Protein AF-A0A379WJI8-F1 (afdb_monomer_lite)

Secondary structure (DSSP, 8-state):
--------------STT-PPP--TTTS-TTSPPPSPPPPPPPPSS-SSPPSS-----TTS-S---GGGHHHHHHSTT-EEEETTEEEEPPP--EEEEES--HHHHSS-HHHHHHHHTT-SEEEEEESS--HHHHT-SEEEE---GGGS-EEEEE-TTT--EEEEE---S----

Organism: Salmonella enterica I (NCBI:txid59201)

Foldseek 3Di:
DDDDPDDDDDFDCPDPDDGDDPPCPPQPNPPAADPADDDDDDDPDDPDDDPDDDPDPVQADPDDDPLCLLVLLVPAQDWDQDPNDTDGRHHAAEDEAEPDDCCVVHPDNVSVVVSLVSHNAYEYEECDCGPSVVSGPHYHHDFDLLQAWDKDQDGPGRSPYIDTSHRNDHGPD

Radius of gyration: 20.03 Å; chains: 1; bounding box: 46×46×44 Å

Sequence (173 aa):
MDGRRAGGNAGTDWFTGGGFGFGWHYNGAGTPGRKGIILSGFSGSTTVPPVHDSTDYKGYSSTIPIARFMDAILEPGKIINWNGKSVKLPPLKMCVFAGTNPFHRHQQINRIIEGWRKLETVIAIDNQWTSTCRFADIVLPATTQFERNDLDQFGNHSNRGIIAMKQVVSPQF

pLDDT: mean 79.86, std 19.85, range [24.47, 97.56]

Structure (mmCIF, N/CA/C/O backbone):
data_AF-A0A379WJI8-F1
#
_entry.id   AF-A0A379WJI8-F1
#
loop_
_atom_site.group_PDB
_atom_site.id
_atom_site.type_symbol
_atom_site.label_atom_id
_atom_site.label_alt_id
_atom_site.label_comp_id
_atom_site.label_asym_id
_atom_site.label_entity_id
_atom_site.label_seq_id
_atom_site.pdbx_PDB_ins_code
_atom_site.Cartn_x
_atom_site.Cartn_y
_atom_site.Cartn_z
_atom_site.occupancy
_atom_site.B_iso_or_equiv
_atom_site.auth_seq_id
_atom_site.auth_comp_id
_atom_site.auth_asym_id
_atom_site.auth_atom_id
_atom_site.pdbx_PDB_model_num
ATOM 1 N N . MET A 1 1 ? 13.366 31.998 1.608 1.00 33.81 1 MET A N 1
ATOM 2 C CA . MET A 1 1 ? 12.406 31.717 0.519 1.00 33.81 1 MET A CA 1
ATOM 3 C C . MET A 1 1 ? 13.238 31.112 -0.603 1.00 33.81 1 MET A C 1
ATOM 5 O O . MET A 1 1 ? 14.041 31.828 -1.166 1.00 33.81 1 MET A O 1
ATOM 9 N N . ASP A 1 2 ? 13.398 29.798 -0.691 1.00 24.47 2 ASP A N 1
ATOM 10 C CA . ASP A 1 2 ? 12.475 28.833 -1.307 1.00 24.47 2 ASP A CA 1
ATOM 11 C C . ASP A 1 2 ? 12.647 27.476 -0.593 1.00 24.47 2 ASP A C 1
ATOM 13 O O . ASP A 1 2 ? 13.763 26.982 -0.431 1.00 24.47 2 ASP A O 1
ATOM 17 N N . GLY A 1 3 ? 11.547 26.935 -0.069 1.00 32.19 3 GLY A N 1
ATOM 18 C CA . GLY A 1 3 ? 11.515 25.721 0.735 1.00 32.19 3 GLY A CA 1
ATOM 19 C C . GLY A 1 3 ? 10.941 24.558 -0.059 1.00 32.19 3 GLY A C 1
ATOM 20 O O . GLY A 1 3 ? 9.727 24.436 -0.181 1.00 32.19 3 GLY A O 1
ATOM 21 N N . ARG A 1 4 ? 11.803 23.641 -0.502 1.00 24.91 4 ARG A N 1
ATOM 22 C CA . ARG A 1 4 ? 11.391 22.304 -0.946 1.00 24.91 4 ARG A CA 1
ATOM 23 C C . ARG A 1 4 ? 11.793 21.288 0.114 1.00 24.91 4 ARG A C 1
ATOM 25 O O . ARG A 1 4 ? 12.931 20.832 0.161 1.00 24.91 4 ARG A O 1
ATOM 32 N N . ARG A 1 5 ? 10.849 20.956 0.998 1.00 27.73 5 ARG A N 1
ATOM 33 C CA . ARG A 1 5 ? 10.957 19.800 1.899 1.00 27.73 5 ARG A CA 1
ATOM 34 C C . ARG A 1 5 ? 10.762 18.534 1.064 1.00 27.73 5 ARG A C 1
ATOM 36 O O . ARG A 1 5 ? 9.632 18.178 0.744 1.00 27.73 5 ARG A O 1
ATOM 43 N N . ALA A 1 6 ? 11.865 17.888 0.692 1.00 29.94 6 ALA A N 1
ATOM 44 C CA . ALA A 1 6 ? 11.847 16.510 0.212 1.00 29.94 6 ALA A CA 1
ATOM 45 C C . ALA A 1 6 ? 11.417 15.572 1.357 1.00 29.94 6 ALA A C 1
ATOM 47 O O . ALA A 1 6 ? 11.705 15.836 2.525 1.00 29.94 6 ALA A O 1
ATOM 48 N N . GLY A 1 7 ? 10.662 14.532 1.000 1.00 29.98 7 GLY A N 1
ATOM 49 C CA . GLY A 1 7 ? 9.868 13.691 1.894 1.00 29.98 7 GLY A CA 1
ATOM 50 C C . GLY A 1 7 ? 10.616 13.070 3.076 1.00 29.98 7 GLY A C 1
ATOM 51 O O . GLY A 1 7 ? 11.803 12.758 3.016 1.00 29.98 7 GLY A O 1
ATOM 52 N N . GLY A 1 8 ? 9.871 12.901 4.169 1.00 28.23 8 GLY A N 1
ATOM 53 C CA . GLY A 1 8 ? 10.360 12.346 5.423 1.00 28.23 8 GLY A CA 1
ATOM 54 C C . GLY A 1 8 ? 10.758 10.880 5.287 1.00 28.23 8 GLY A C 1
ATOM 55 O O . GLY A 1 8 ? 9.901 10.007 5.169 1.00 28.23 8 GLY A O 1
ATOM 56 N N . ASN A 1 9 ? 12.058 10.617 5.387 1.00 32.06 9 ASN A N 1
ATOM 57 C CA . ASN A 1 9 ? 12.549 9.333 5.864 1.00 32.06 9 ASN A CA 1
ATOM 58 C C . ASN A 1 9 ? 12.217 9.231 7.357 1.00 32.06 9 ASN A C 1
ATOM 60 O O . ASN A 1 9 ? 12.484 10.162 8.116 1.00 32.06 9 ASN A O 1
ATOM 64 N N . ALA A 1 10 ? 11.616 8.115 7.769 1.00 35.78 10 ALA A N 1
ATOM 65 C CA . ALA A 1 10 ? 11.329 7.823 9.167 1.00 35.78 10 ALA A CA 1
ATOM 66 C C . ALA A 1 10 ? 12.648 7.630 9.937 1.00 35.78 10 ALA A C 1
ATOM 68 O O . ALA A 1 10 ? 13.185 6.528 10.006 1.00 35.78 10 ALA A O 1
ATOM 69 N N . GLY A 1 11 ? 13.182 8.726 10.471 1.00 32.91 11 GLY A N 1
ATOM 70 C CA . GLY A 1 11 ? 14.221 8.720 11.488 1.00 32.91 11 GLY A CA 1
ATOM 71 C C . GLY A 1 11 ? 13.587 8.504 12.856 1.00 32.91 11 GLY A C 1
ATOM 72 O O . GLY A 1 11 ? 12.593 9.133 13.209 1.00 32.91 11 GLY A O 1
ATOM 73 N N . THR A 1 12 ? 14.131 7.566 13.613 1.00 36.19 12 THR A N 1
ATOM 74 C CA . THR A 1 12 ? 13.858 7.413 15.037 1.00 36.19 12 THR A CA 1
ATOM 75 C C . THR A 1 12 ? 14.618 8.502 15.798 1.00 36.19 12 THR A C 1
ATOM 77 O O . THR A 1 12 ? 15.838 8.424 15.937 1.00 36.19 12 THR A O 1
ATOM 80 N N . ASP A 1 13 ? 13.895 9.520 16.270 1.00 37.94 13 ASP A N 1
ATOM 81 C CA . ASP A 1 13 ? 14.420 10.674 17.013 1.00 37.94 13 ASP A CA 1
ATOM 82 C C . ASP A 1 13 ? 14.762 10.290 18.465 1.00 37.94 13 ASP A C 1
ATOM 84 O O . ASP A 1 13 ? 13.887 10.288 19.328 1.00 37.94 13 ASP A O 1
ATOM 88 N N . TRP A 1 14 ? 16.019 9.928 18.750 1.00 31.84 14 TRP A N 1
ATOM 89 C CA . TRP A 1 14 ? 16.454 9.610 20.125 1.00 31.84 14 TRP A CA 1
ATOM 90 C C . TRP A 1 14 ? 17.182 10.756 20.848 1.00 31.84 14 TRP A C 1
ATOM 92 O O . TRP A 1 14 ? 17.354 10.653 22.055 1.00 31.84 14 TRP A O 1
ATOM 102 N N . PHE A 1 15 ? 17.527 11.868 20.180 1.00 32.12 15 PHE A N 1
ATOM 103 C CA . PHE A 1 15 ? 17.984 13.121 20.814 1.00 32.12 15 PHE A CA 1
ATOM 104 C C . PHE A 1 15 ? 17.684 14.346 19.932 1.00 32.12 15 PHE A C 1
ATOM 106 O O . PHE A 1 15 ? 17.591 14.241 18.708 1.00 32.12 15 PHE A O 1
ATOM 113 N N . THR A 1 16 ? 17.547 15.524 20.554 1.00 37.06 16 THR A N 1
ATOM 114 C CA . THR A 1 16 ? 17.347 16.814 19.876 1.00 37.06 16 THR A CA 1
ATOM 115 C C . THR A 1 16 ? 18.517 17.131 18.940 1.00 37.06 16 THR A C 1
ATOM 117 O O . THR A 1 16 ? 19.568 17.573 19.396 1.00 37.06 16 THR A O 1
ATOM 120 N N . GLY A 1 17 ? 18.318 16.955 17.629 1.00 44.28 17 GLY A N 1
ATOM 121 C CA . GLY A 1 17 ? 19.104 17.663 16.611 1.00 44.28 17 GLY A CA 1
ATOM 122 C C . GLY A 1 17 ? 20.054 16.859 15.720 1.00 44.28 17 GLY A C 1
ATOM 123 O O . GLY A 1 17 ? 20.904 17.477 15.087 1.00 44.28 17 GLY A O 1
ATOM 124 N N . GLY A 1 18 ? 19.930 15.534 15.591 1.00 36.56 18 GLY A N 1
ATOM 125 C CA . GLY A 1 18 ? 20.759 14.810 14.617 1.00 36.56 18 GLY A CA 1
ATOM 126 C C . GLY A 1 18 ? 20.369 13.353 14.407 1.00 36.56 18 GLY A C 1
ATOM 127 O O . GLY A 1 18 ? 20.849 12.474 15.112 1.00 36.56 18 GLY A O 1
ATOM 128 N N . GLY A 1 19 ? 19.519 13.087 13.414 1.00 45.38 19 GLY A N 1
ATOM 129 C CA . GLY A 1 19 ? 19.328 11.734 12.891 1.00 45.38 19 GLY A CA 1
ATOM 130 C C . GLY A 1 19 ? 20.442 11.388 11.900 1.00 45.38 19 GLY A C 1
ATOM 131 O O . GLY A 1 19 ? 20.720 12.167 10.989 1.00 45.38 19 GLY A O 1
ATOM 132 N N . PHE A 1 20 ? 21.071 10.222 12.046 1.00 49.78 20 PHE A N 1
ATOM 133 C CA . PHE A 1 20 ? 22.009 9.698 11.050 1.00 49.78 20 PHE A CA 1
ATOM 134 C C . PHE A 1 20 ? 21.241 8.873 10.013 1.00 49.78 20 PHE A C 1
ATOM 136 O O . PHE A 1 20 ? 20.494 7.959 10.357 1.00 49.78 20 PHE A O 1
ATOM 143 N N . GLY A 1 21 ? 21.397 9.212 8.732 1.00 51.66 21 GLY A N 1
ATOM 144 C CA . GLY A 1 21 ? 20.738 8.515 7.630 1.00 51.66 21 GLY A CA 1
ATOM 145 C C . GLY A 1 21 ? 21.608 7.403 7.049 1.00 51.66 21 GLY A C 1
ATOM 146 O O . GLY A 1 21 ? 22.668 7.675 6.486 1.00 51.66 21 GLY A O 1
ATOM 147 N N . PHE A 1 22 ? 21.127 6.162 7.096 1.00 47.06 22 PHE A N 1
ATOM 148 C CA . PHE A 1 22 ? 21.681 5.047 6.324 1.00 47.06 22 PHE A CA 1
ATOM 149 C C . PHE A 1 22 ? 20.940 4.938 4.986 1.00 47.06 22 PHE A C 1
ATOM 151 O O . PHE A 1 22 ? 20.037 4.127 4.818 1.00 47.06 22 PHE A O 1
ATOM 158 N N . GLY A 1 23 ? 21.287 5.813 4.038 1.00 49.34 23 GLY A N 1
ATOM 159 C CA . GLY A 1 23 ? 20.723 5.820 2.679 1.00 49.34 23 GLY A CA 1
ATOM 160 C C . GLY A 1 23 ? 21.759 5.633 1.572 1.00 49.34 23 GLY A C 1
ATOM 161 O O . GLY A 1 23 ? 21.408 5.675 0.398 1.00 49.34 23 GLY A O 1
ATOM 162 N N . TRP A 1 24 ? 23.032 5.442 1.927 1.00 51.34 24 TRP A N 1
ATOM 163 C CA . TRP A 1 24 ? 24.138 5.704 1.007 1.00 51.34 24 TRP A CA 1
ATOM 164 C C . TRP A 1 24 ? 24.309 4.664 -0.112 1.00 51.34 24 TRP A C 1
ATOM 166 O O . TRP A 1 24 ? 24.861 4.992 -1.150 1.00 51.34 24 TRP A O 1
ATOM 176 N N . HIS A 1 25 ? 23.771 3.445 0.018 1.00 52.38 25 HIS A N 1
ATOM 177 C CA . HIS A 1 25 ? 23.987 2.391 -0.991 1.00 52.38 25 HIS A CA 1
ATOM 178 C C . HIS A 1 25 ? 22.723 1.815 -1.637 1.00 52.38 25 HIS A C 1
ATOM 180 O O . HIS A 1 25 ? 22.841 1.156 -2.665 1.00 52.38 25 HIS A O 1
ATOM 186 N N . TYR A 1 26 ? 21.518 2.071 -1.113 1.00 57.62 26 TYR A N 1
ATOM 187 C CA . TYR A 1 26 ? 20.314 1.414 -1.651 1.00 57.62 26 TYR A CA 1
ATOM 188 C C . TYR A 1 26 ? 19.934 1.920 -3.055 1.00 57.62 26 TYR A C 1
ATOM 190 O O . TYR A 1 26 ? 19.389 1.172 -3.859 1.00 57.62 26 TYR A O 1
ATOM 198 N N . ASN A 1 27 ? 20.239 3.183 -3.359 1.00 64.56 27 ASN A N 1
ATOM 199 C CA . ASN A 1 27 ? 19.916 3.829 -4.633 1.00 64.56 27 ASN A CA 1
ATOM 200 C C . ASN A 1 27 ? 21.153 4.373 -5.371 1.00 64.56 27 ASN A C 1
ATOM 202 O O . ASN A 1 27 ? 21.016 5.062 -6.383 1.00 64.56 27 ASN A O 1
ATOM 206 N N . GLY A 1 28 ? 22.359 4.061 -4.881 1.00 65.12 28 GLY A N 1
ATOM 207 C CA . GLY A 1 28 ? 23.624 4.496 -5.478 1.00 65.12 28 GLY A CA 1
ATOM 208 C C . GLY A 1 28 ? 24.057 5.917 -5.106 1.00 65.12 28 GLY A C 1
ATOM 209 O O . GLY A 1 28 ? 24.697 6.580 -5.926 1.00 65.12 28 GLY A O 1
ATOM 210 N N . ALA A 1 29 ? 23.717 6.410 -3.912 1.00 66.69 29 ALA A N 1
ATOM 211 C CA . ALA A 1 29 ? 24.198 7.710 -3.445 1.00 66.69 29 ALA A CA 1
ATOM 212 C C . ALA A 1 29 ? 25.738 7.706 -3.330 1.00 66.69 29 ALA A C 1
ATOM 214 O O . ALA A 1 29 ? 26.340 6.768 -2.824 1.00 66.69 29 ALA A O 1
ATOM 215 N N . GLY A 1 30 ? 26.393 8.740 -3.862 1.00 70.44 30 GLY A N 1
ATOM 216 C CA . GLY A 1 30 ? 27.859 8.791 -3.975 1.00 70.44 30 GLY A CA 1
ATOM 217 C C . GLY A 1 30 ? 28.430 8.195 -5.270 1.00 70.44 30 GLY A C 1
ATOM 218 O O . GLY A 1 30 ? 29.625 8.332 -5.523 1.00 70.44 30 GLY A O 1
ATOM 219 N N . THR A 1 31 ? 27.602 7.602 -6.138 1.00 75.75 31 THR A N 1
ATOM 220 C CA . THR A 1 31 ? 28.036 7.227 -7.496 1.00 75.75 31 THR A CA 1
ATOM 221 C C . THR A 1 31 ? 28.270 8.492 -8.335 1.00 75.75 31 THR A C 1
ATOM 223 O O . THR A 1 31 ? 27.421 9.385 -8.291 1.00 75.75 31 THR A O 1
ATOM 226 N N . PRO A 1 32 ? 29.353 8.587 -9.137 1.00 75.94 32 PRO A N 1
ATOM 227 C CA . PRO A 1 32 ? 29.565 9.718 -10.034 1.00 75.94 32 PRO A CA 1
ATOM 228 C C . PRO A 1 32 ? 28.353 9.965 -10.938 1.00 75.94 32 PRO A C 1
ATOM 230 O O . PRO A 1 32 ? 27.916 9.083 -11.683 1.00 75.94 32 PRO A O 1
ATOM 233 N N . GLY A 1 33 ? 27.802 11.173 -10.839 1.00 75.12 33 GLY A N 1
ATOM 234 C CA . GLY A 1 33 ? 26.648 11.602 -11.616 1.00 75.12 33 GLY A CA 1
ATOM 235 C C . GLY A 1 33 ? 27.026 12.035 -13.027 1.00 75.12 33 GLY A C 1
ATOM 236 O O . GLY A 1 33 ? 28.057 12.669 -13.253 1.00 75.12 33 GLY A O 1
ATOM 237 N N . ARG A 1 34 ? 26.151 11.740 -13.987 1.00 75.56 34 ARG A N 1
ATOM 238 C CA . ARG A 1 34 ? 26.164 12.326 -15.328 1.00 75.56 34 ARG A CA 1
ATOM 239 C C . ARG A 1 34 ? 25.158 13.478 -15.398 1.00 75.56 34 ARG A C 1
ATOM 241 O O . ARG A 1 34 ? 24.100 13.420 -14.776 1.00 75.56 34 ARG A O 1
ATOM 248 N N . LYS A 1 35 ? 25.423 14.489 -16.235 1.00 75.44 35 LYS A N 1
ATOM 249 C CA . LYS A 1 35 ? 24.386 15.428 -16.713 1.00 75.44 35 LYS A CA 1
ATOM 250 C C . LYS A 1 35 ? 23.463 14.714 -17.715 1.00 75.44 35 LYS A C 1
ATOM 252 O O . LYS A 1 35 ? 23.589 14.906 -18.920 1.00 75.44 35 LYS A O 1
ATOM 257 N N . GLY A 1 36 ? 22.645 13.790 -17.218 1.00 72.44 36 GLY A N 1
ATOM 258 C CA . GLY A 1 36 ? 21.697 12.994 -18.000 1.00 72.44 36 GLY A CA 1
ATOM 259 C C . GLY A 1 36 ? 20.263 13.506 -17.885 1.00 72.44 36 GLY A C 1
ATOM 260 O O . GLY A 1 36 ? 19.962 14.363 -17.055 1.00 72.44 36 GLY A O 1
ATOM 261 N N . ILE A 1 37 ? 19.380 12.962 -18.723 1.00 75.50 37 ILE A N 1
ATOM 262 C CA . ILE A 1 37 ? 17.938 13.213 -18.640 1.00 75.50 37 ILE A CA 1
ATOM 263 C C . ILE A 1 37 ? 17.406 12.531 -17.375 1.00 75.50 37 ILE A C 1
ATOM 265 O O . ILE A 1 37 ? 17.691 11.357 -17.138 1.00 75.50 37 ILE A O 1
ATOM 269 N N . ILE A 1 38 ? 16.640 13.274 -16.579 1.00 77.50 38 ILE A N 1
ATOM 270 C CA . ILE A 1 38 ? 15.918 12.755 -15.417 1.00 77.50 38 ILE A CA 1
ATOM 271 C C . ILE A 1 38 ? 14.468 12.575 -15.840 1.00 77.50 38 ILE A C 1
ATOM 273 O O . ILE A 1 38 ? 13.840 13.523 -16.317 1.00 77.50 38 ILE A O 1
ATOM 277 N N . LEU A 1 39 ? 13.947 11.360 -15.686 1.00 74.56 39 LEU A N 1
ATOM 278 C CA . LEU A 1 39 ? 12.532 11.110 -15.905 1.00 74.56 39 LEU A CA 1
ATOM 279 C C . LEU A 1 39 ? 11.765 11.782 -14.761 1.00 74.56 39 LEU A C 1
ATOM 281 O O . LEU A 1 39 ? 11.965 11.451 -13.594 1.00 74.56 39 LEU A O 1
ATOM 285 N N . SER A 1 40 ? 10.933 12.776 -15.075 1.00 71.31 40 SER A N 1
ATOM 286 C CA . SER A 1 40 ? 10.109 13.413 -14.047 1.00 71.31 40 SER A CA 1
ATOM 287 C C . SER A 1 40 ? 9.061 12.425 -13.548 1.00 71.31 40 SER A C 1
ATOM 289 O O . SER A 1 40 ? 8.403 11.760 -14.344 1.00 71.31 40 SER A O 1
ATOM 291 N N . GLY A 1 41 ? 8.860 12.378 -12.232 1.00 71.19 41 GLY A N 1
ATOM 292 C CA . GLY A 1 41 ? 7.707 11.696 -11.655 1.00 71.19 41 GLY A CA 1
ATOM 293 C C . GLY A 1 41 ? 6.403 12.438 -11.955 1.00 71.19 41 GLY A C 1
ATOM 294 O O . GLY A 1 41 ? 6.406 13.619 -12.325 1.00 71.19 41 GLY A O 1
ATOM 295 N N . PHE A 1 42 ? 5.281 11.754 -11.743 1.00 73.00 42 PHE A N 1
ATOM 296 C CA . PHE A 1 42 ? 3.974 12.400 -11.709 1.00 73.00 42 PHE A CA 1
ATOM 297 C C . PHE A 1 42 ? 3.941 13.406 -10.552 1.00 73.00 42 PHE A C 1
ATOM 299 O O . PHE A 1 42 ? 4.146 13.045 -9.392 1.00 73.00 42 PHE A O 1
ATOM 306 N N . SER A 1 43 ? 3.715 14.683 -10.866 1.00 64.19 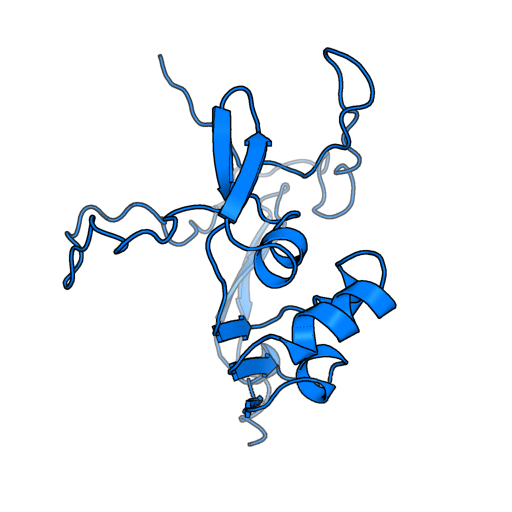43 SER A N 1
ATOM 307 C CA . SER A 1 43 ? 3.564 15.715 -9.842 1.00 64.19 43 SER A CA 1
ATOM 308 C C . SER A 1 43 ? 2.280 15.458 -9.056 1.00 64.19 43 SER A C 1
ATOM 310 O O . SER A 1 43 ? 1.196 15.453 -9.630 1.00 64.19 43 SER A O 1
ATOM 312 N N . GLY A 1 44 ? 2.391 15.301 -7.734 1.00 60.06 44 GLY A N 1
ATOM 313 C CA . GLY A 1 44 ? 1.223 15.259 -6.844 1.00 60.06 44 GLY A CA 1
ATOM 314 C C . GLY A 1 44 ? 0.495 16.607 -6.725 1.00 60.06 44 GLY A C 1
ATOM 315 O O . GLY A 1 44 ? -0.579 16.669 -6.142 1.00 60.06 44 GLY A O 1
ATOM 316 N N . SER A 1 45 ? 1.078 17.683 -7.267 1.00 61.00 45 SER A N 1
ATOM 317 C CA . SER A 1 45 ? 0.450 18.997 -7.404 1.00 61.00 45 SER A CA 1
ATOM 318 C C . SER A 1 45 ? 0.078 19.205 -8.870 1.00 61.00 45 SER A C 1
ATOM 320 O O . SER A 1 45 ? 0.961 19.370 -9.719 1.00 61.00 45 SER A O 1
ATOM 322 N N . THR A 1 46 ? -1.216 19.143 -9.178 1.00 64.19 46 THR A N 1
ATOM 323 C CA . THR A 1 46 ? -1.756 19.419 -10.512 1.00 64.19 46 THR A CA 1
ATOM 324 C C . THR A 1 46 ? -2.326 20.832 -10.539 1.00 64.19 46 THR A C 1
ATOM 326 O O . THR A 1 46 ? -3.052 21.235 -9.637 1.00 64.19 46 THR A O 1
ATOM 329 N N . THR A 1 47 ? -2.036 21.598 -11.590 1.00 73.25 47 THR A N 1
ATOM 330 C CA . THR A 1 47 ? -2.713 22.882 -11.863 1.00 73.25 47 THR A CA 1
ATOM 331 C C . THR A 1 47 ? -4.164 22.696 -12.306 1.00 73.25 47 THR A C 1
ATOM 333 O O . THR A 1 47 ? -4.931 23.654 -12.315 1.00 73.25 47 THR A O 1
ATOM 336 N N . VAL A 1 48 ? -4.541 21.471 -12.679 1.00 76.38 48 VAL A N 1
ATOM 337 C CA . VAL A 1 48 ? -5.920 21.102 -13.000 1.00 76.38 48 VAL A CA 1
ATOM 338 C C . VAL A 1 48 ? -6.693 20.927 -11.688 1.00 76.38 48 VAL A C 1
ATOM 340 O O . VAL A 1 48 ? -6.258 20.120 -10.858 1.00 76.38 48 VAL A O 1
ATOM 343 N N . PRO A 1 49 ? -7.804 21.660 -11.480 1.00 73.50 49 PRO A N 1
ATOM 344 C CA . PRO A 1 49 ? -8.634 21.490 -10.297 1.00 73.50 49 PRO A CA 1
ATOM 345 C C . PRO A 1 49 ? -9.238 20.075 -10.269 1.00 73.50 49 PRO A C 1
ATOM 347 O O . PRO A 1 49 ? -9.586 19.537 -11.324 1.00 73.50 49 PRO A O 1
ATOM 350 N N . PRO A 1 50 ? -9.351 19.445 -9.087 1.00 76.38 50 PRO A N 1
ATOM 351 C CA . PRO A 1 50 ? -9.934 18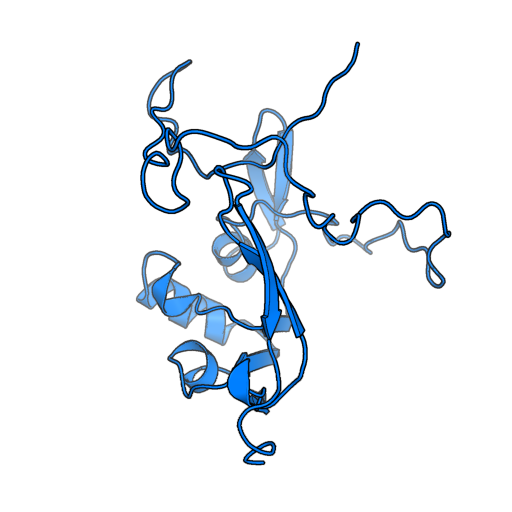.116 -8.974 1.00 76.38 50 PRO A CA 1
ATOM 352 C C . PRO A 1 50 ? -11.399 18.131 -9.426 1.00 76.38 50 PRO A C 1
ATOM 354 O O . PRO A 1 50 ? -12.145 19.052 -9.111 1.00 76.38 50 PRO A O 1
ATOM 357 N N . VAL A 1 51 ? -11.819 17.081 -10.139 1.00 79.12 51 VAL A N 1
ATOM 358 C CA . VAL A 1 51 ? -13.217 16.901 -10.589 1.00 79.12 51 VAL A CA 1
ATOM 359 C C . VAL A 1 51 ? -14.183 16.806 -9.400 1.00 79.12 51 VAL A C 1
ATOM 361 O O . VAL A 1 51 ? -15.340 17.205 -9.500 1.00 79.12 51 VAL A O 1
ATOM 364 N N . HIS A 1 52 ? -13.694 16.303 -8.265 1.00 77.06 52 HIS A N 1
ATOM 365 C CA . HIS A 1 52 ? -14.404 16.276 -6.993 1.00 77.06 52 HIS A CA 1
ATOM 366 C C . HIS A 1 52 ? -13.544 16.969 -5.936 1.00 77.06 52 HIS A C 1
ATOM 368 O O . HIS A 1 52 ? -12.624 16.359 -5.383 1.00 77.06 52 HIS A O 1
ATOM 374 N N . ASP A 1 53 ? -13.813 18.246 -5.669 1.00 72.81 53 ASP A N 1
ATOM 375 C CA . ASP A 1 53 ? -13.204 18.959 -4.558 1.00 72.81 53 ASP A CA 1
ATOM 376 C C . ASP A 1 53 ? -13.988 18.673 -3.271 1.00 72.81 53 ASP A C 1
ATOM 378 O O . ASP A 1 53 ? -15.182 18.918 -3.135 1.00 72.81 53 ASP A O 1
ATOM 382 N N . SER A 1 54 ? -13.314 18.086 -2.290 1.00 71.62 54 SER A N 1
ATOM 383 C CA . SER A 1 54 ? -13.884 17.922 -0.960 1.00 71.62 54 SER A CA 1
ATOM 384 C C . SER A 1 54 ? -12.827 18.296 0.058 1.00 71.62 54 SER A C 1
ATOM 386 O O . SER A 1 54 ? -11.803 17.629 0.198 1.00 71.62 54 SER A O 1
ATOM 388 N N . THR A 1 55 ? -13.049 19.424 0.725 1.00 72.81 55 THR A N 1
ATOM 389 C CA . THR A 1 55 ? -12.219 19.899 1.838 1.00 72.81 55 THR A CA 1
ATOM 390 C C . THR A 1 55 ? -12.796 19.493 3.192 1.00 72.81 55 THR A C 1
ATOM 392 O O . THR A 1 55 ? -12.088 19.551 4.198 1.00 72.81 55 THR A O 1
ATOM 395 N N . ASP A 1 56 ? -14.057 19.048 3.220 1.00 78.94 56 ASP A N 1
ATOM 396 C CA . ASP A 1 56 ? -14.725 18.534 4.408 1.00 78.94 56 ASP A CA 1
ATOM 397 C C . ASP A 1 56 ? -14.640 17.006 4.468 1.00 78.94 56 ASP A C 1
ATOM 399 O O . ASP A 1 56 ? -15.364 16.271 3.796 1.00 78.94 56 ASP A O 1
ATOM 403 N N . TYR A 1 57 ? -13.760 16.530 5.342 1.00 78.00 57 TYR A N 1
ATOM 404 C CA . TYR A 1 57 ? -13.546 15.111 5.597 1.00 78.00 57 TYR A CA 1
ATOM 405 C C . TYR A 1 57 ? -14.554 14.532 6.602 1.00 78.00 57 TYR A C 1
ATOM 407 O O . TYR A 1 57 ? -14.330 13.434 7.097 1.00 78.00 57 TYR A O 1
ATOM 415 N N . LYS A 1 58 ? -15.647 15.234 6.950 1.00 79.25 58 LYS A N 1
ATOM 416 C CA . LYS A 1 58 ? -16.728 14.751 7.837 1.00 79.25 58 LYS A CA 1
ATOM 417 C C . LYS A 1 58 ? -16.224 14.186 9.173 1.00 79.25 58 LYS A C 1
ATOM 419 O O . LYS A 1 58 ? -16.678 13.143 9.643 1.00 79.25 58 LYS A O 1
ATOM 424 N N . GLY A 1 59 ? -15.240 14.858 9.771 1.00 73.62 59 GLY A N 1
ATOM 425 C CA . GLY A 1 59 ? -14.613 14.445 11.033 1.00 73.62 59 GLY A CA 1
ATOM 426 C C . GLY A 1 59 ? -13.501 13.393 10.907 1.00 73.62 59 GLY A C 1
ATOM 427 O O . GLY A 1 59 ? -12.897 13.037 11.921 1.00 73.62 59 GLY A O 1
ATOM 428 N N . TYR A 1 60 ? -13.195 12.929 9.692 1.00 81.50 60 TYR A N 1
ATOM 429 C CA . TYR A 1 60 ? -11.980 12.178 9.376 1.00 81.50 60 TYR A CA 1
ATOM 430 C C . TYR A 1 60 ? -10.810 13.137 9.100 1.00 81.50 60 TYR A C 1
ATOM 432 O O . TYR A 1 60 ? -10.966 14.358 9.107 1.00 81.50 60 TYR A O 1
ATOM 440 N N . SER A 1 61 ? -9.611 12.589 8.894 1.00 80.94 61 SER A N 1
ATOM 441 C CA . SER A 1 61 ? -8.402 13.384 8.663 1.00 80.94 61 SER A CA 1
ATOM 442 C C . SER A 1 61 ? -7.940 13.277 7.216 1.00 80.94 61 SER A C 1
ATOM 444 O O . SER A 1 61 ? -7.863 12.178 6.671 1.00 80.94 61 SER A O 1
ATOM 446 N N . SER A 1 62 ? -7.532 14.407 6.640 1.00 80.00 62 SER A N 1
ATOM 447 C CA . SER A 1 62 ? -6.846 14.466 5.344 1.00 80.00 62 SER A CA 1
ATOM 448 C C . SER A 1 62 ? -5.451 13.842 5.383 1.00 80.00 62 SER A C 1
ATOM 450 O O . SER A 1 62 ? -4.848 13.554 4.352 1.00 80.00 62 SER A O 1
ATOM 452 N N . THR A 1 63 ? -4.860 13.723 6.572 1.00 81.12 63 THR A N 1
ATOM 453 C CA . THR A 1 63 ? -3.478 13.275 6.730 1.00 81.12 63 THR A CA 1
ATOM 454 C C . THR A 1 63 ? -3.316 12.512 8.031 1.00 81.12 63 THR A C 1
ATOM 456 O O . THR A 1 63 ? -3.754 12.954 9.094 1.00 81.12 63 THR A O 1
ATOM 459 N N . ILE A 1 64 ? -2.636 11.374 7.954 1.00 86.38 64 ILE A N 1
ATOM 460 C CA . ILE A 1 64 ? -2.209 10.606 9.118 1.00 86.38 64 ILE A CA 1
ATOM 461 C C . ILE A 1 64 ? -0.700 10.375 9.036 1.00 86.38 64 ILE A C 1
ATOM 463 O O . ILE A 1 64 ? -0.180 10.110 7.949 1.00 86.38 64 ILE A O 1
ATOM 467 N N . PRO A 1 65 ? 0.034 10.456 10.157 1.00 87.25 65 PRO A N 1
ATOM 468 C CA . PRO A 1 65 ? 1.412 9.994 10.188 1.00 87.25 65 PRO A CA 1
ATOM 469 C C . PRO A 1 65 ? 1.464 8.510 9.813 1.00 87.25 65 PRO A C 1
ATOM 471 O O . PRO A 1 65 ? 0.828 7.687 10.468 1.00 87.25 65 PRO A O 1
ATOM 474 N N . ILE A 1 66 ? 2.231 8.161 8.776 1.00 85.69 66 ILE A N 1
ATOM 475 C CA . ILE A 1 66 ? 2.200 6.819 8.167 1.00 85.69 66 ILE A CA 1
ATOM 476 C C . ILE A 1 66 ? 2.469 5.691 9.172 1.00 85.69 66 ILE A C 1
ATOM 478 O O . ILE A 1 66 ? 1.799 4.667 9.150 1.00 85.69 66 ILE A O 1
ATOM 482 N N . ALA A 1 67 ? 3.389 5.899 10.118 1.00 87.88 67 ALA A N 1
ATOM 483 C CA . ALA A 1 67 ? 3.722 4.911 11.145 1.00 87.88 67 ALA A CA 1
ATOM 484 C C . ALA A 1 67 ? 2.620 4.723 12.208 1.00 87.88 67 ALA A C 1
ATOM 486 O O . ALA A 1 67 ? 2.708 3.808 13.019 1.00 87.88 67 ALA A O 1
ATOM 487 N N . ARG A 1 68 ? 1.593 5.583 12.224 1.00 90.06 68 ARG A N 1
ATOM 488 C CA . ARG A 1 68 ? 0.507 5.600 13.218 1.00 90.06 68 ARG A CA 1
ATOM 489 C C . ARG A 1 68 ? -0.812 5.059 12.678 1.00 90.06 68 ARG A C 1
ATOM 491 O O . ARG A 1 68 ? -1.817 5.125 13.375 1.00 90.06 68 ARG A O 1
ATOM 498 N N . PHE A 1 69 ? -0.823 4.491 11.471 1.00 90.44 69 PHE A N 1
ATOM 499 C CA . PHE A 1 69 ? -2.046 3.930 10.893 1.00 90.44 69 PHE A CA 1
ATOM 500 C C . PHE A 1 69 ? -2.617 2.778 11.743 1.00 90.44 69 PHE A C 1
ATOM 502 O O . PHE A 1 69 ? -3.824 2.713 11.936 1.00 90.44 69 PHE A O 1
ATOM 509 N N . MET A 1 70 ? -1.763 1.940 12.344 1.00 92.31 70 MET A N 1
ATOM 510 C CA . MET A 1 70 ? -2.199 0.901 13.287 1.00 92.31 70 MET A CA 1
ATOM 511 C C . MET A 1 70 ? -2.816 1.462 14.562 1.00 92.31 70 MET A C 1
ATOM 513 O O . MET A 1 70 ? -3.837 0.961 15.028 1.00 92.31 70 MET A O 1
ATOM 517 N N . ASP A 1 71 ? -2.221 2.526 15.106 1.00 92.00 71 ASP A N 1
ATOM 518 C CA . ASP A 1 71 ? -2.773 3.227 16.265 1.00 92.00 71 ASP A CA 1
ATOM 519 C C . ASP A 1 71 ? -4.158 3.808 15.919 1.00 92.00 71 ASP A C 1
ATOM 521 O O . ASP A 1 71 ? -5.072 3.739 16.733 1.00 92.00 71 ASP A O 1
ATOM 525 N N . ALA A 1 72 ? -4.346 4.301 14.689 1.00 92.25 72 ALA A N 1
ATOM 526 C CA . ALA A 1 72 ? -5.623 4.838 14.221 1.00 92.25 72 ALA A CA 1
ATOM 527 C C . ALA A 1 72 ? -6.716 3.765 14.060 1.00 92.25 72 ALA A C 1
ATOM 529 O O . ALA A 1 72 ? -7.882 4.034 14.340 1.00 92.25 72 ALA A O 1
ATOM 530 N N . ILE A 1 73 ? -6.344 2.546 13.654 1.00 93.19 73 ILE A N 1
ATOM 531 C CA . ILE A 1 73 ? -7.269 1.404 13.567 1.00 93.19 73 ILE A CA 1
ATOM 532 C C . ILE A 1 73 ? -7.674 0.924 14.967 1.00 93.19 73 ILE A C 1
ATOM 534 O O . ILE A 1 73 ? -8.840 0.632 15.228 1.00 93.19 73 ILE A O 1
ATOM 538 N N . LEU A 1 74 ? -6.708 0.816 15.883 1.00 93.25 74 LEU A N 1
ATOM 539 C CA . LEU A 1 74 ? -6.942 0.234 17.203 1.00 93.25 74 LEU A CA 1
ATOM 540 C C . LEU A 1 74 ? -7.603 1.207 18.185 1.00 93.25 74 LEU A C 1
ATOM 542 O O . LEU A 1 74 ? -8.442 0.761 18.973 1.00 93.25 74 LEU A O 1
ATOM 546 N N . GLU A 1 75 ? -7.231 2.487 18.130 1.00 92.69 75 GLU A N 1
ATOM 547 C CA . GLU A 1 75 ? -7.617 3.551 19.066 1.00 92.69 75 GLU A CA 1
ATOM 548 C C . GLU A 1 75 ? -8.090 4.816 18.310 1.00 92.69 75 GLU A C 1
ATOM 550 O O . GLU A 1 75 ? -7.440 5.872 18.360 1.00 92.69 75 GLU A O 1
ATOM 555 N N . PRO A 1 76 ? -9.227 4.749 17.593 1.00 91.69 76 PRO A N 1
ATOM 556 C CA . PRO A 1 76 ? -9.746 5.901 16.865 1.00 91.69 76 PRO A CA 1
ATOM 557 C C . PRO A 1 76 ? -10.085 7.057 17.818 1.00 91.69 76 PRO A C 1
ATOM 559 O O . PRO A 1 76 ? -10.652 6.865 18.891 1.00 91.69 76 PRO A O 1
ATOM 562 N N . GLY A 1 77 ? -9.749 8.286 17.422 1.00 89.56 77 GLY A N 1
ATOM 563 C CA . GLY A 1 77 ? -9.998 9.502 18.200 1.00 89.56 77 GLY A CA 1
ATOM 564 C C . GLY A 1 77 ? -8.887 9.895 19.177 1.00 89.56 77 GLY A C 1
ATOM 565 O O . GLY A 1 77 ? -8.936 11.007 19.710 1.00 89.56 77 GLY A O 1
ATOM 566 N N . LYS A 1 78 ? -7.867 9.049 19.371 1.00 91.94 78 LYS A N 1
ATOM 567 C CA . LYS A 1 78 ? -6.685 9.376 20.177 1.00 91.94 78 LYS A CA 1
ATOM 568 C C . LYS A 1 78 ? -5.951 10.590 19.608 1.00 91.94 78 LYS A C 1
ATOM 570 O O . LYS A 1 78 ? -5.759 10.704 18.397 1.00 91.94 78 LYS A O 1
ATOM 575 N N . ILE A 1 79 ? -5.535 11.497 20.489 1.00 91.12 79 ILE A N 1
ATOM 576 C CA . ILE A 1 79 ? -4.756 12.683 20.128 1.00 91.12 79 ILE A CA 1
ATOM 577 C C . ILE A 1 79 ? -3.281 12.378 20.375 1.00 91.12 79 ILE A C 1
ATOM 579 O O . ILE A 1 79 ? -2.900 11.972 21.471 1.00 91.12 79 ILE A O 1
ATOM 583 N N . ILE A 1 80 ? -2.455 12.574 19.353 1.00 89.75 80 ILE A N 1
ATOM 584 C CA . ILE A 1 80 ? -1.004 12.394 19.413 1.00 89.75 80 ILE A CA 1
ATOM 585 C C . ILE A 1 80 ? -0.297 13.709 19.094 1.00 89.75 80 ILE A C 1
ATOM 587 O O . ILE A 1 80 ? -0.801 14.520 18.319 1.00 89.75 80 ILE A O 1
ATOM 591 N N . ASN A 1 81 ? 0.890 13.915 19.661 1.00 90.31 81 ASN A N 1
ATOM 592 C CA . ASN A 1 81 ? 1.771 14.995 19.232 1.00 90.31 81 ASN A CA 1
ATOM 593 C C . ASN A 1 81 ? 2.631 14.501 18.062 1.00 90.31 81 ASN A C 1
ATOM 595 O O . ASN A 1 81 ? 3.294 13.468 18.161 1.00 90.31 81 ASN A O 1
ATOM 599 N N . TRP A 1 82 ? 2.608 15.225 16.950 1.00 85.88 82 TRP A N 1
ATOM 600 C CA . TRP A 1 82 ? 3.383 14.923 15.759 1.00 85.88 82 TRP A CA 1
ATOM 601 C C . TRP A 1 82 ? 3.948 16.210 15.163 1.00 85.88 82 TRP A C 1
ATOM 603 O O . TRP A 1 82 ? 3.203 17.094 14.742 1.00 85.88 82 TRP A O 1
ATOM 613 N N . ASN A 1 83 ? 5.279 16.314 15.121 1.00 86.00 83 ASN A N 1
ATOM 614 C CA . ASN A 1 83 ? 6.000 17.463 14.565 1.00 86.00 83 ASN A CA 1
ATOM 615 C C . ASN A 1 83 ? 5.516 18.825 15.119 1.00 86.00 83 ASN A C 1
ATOM 617 O O . ASN A 1 83 ? 5.261 19.768 14.367 1.00 86.00 83 ASN A O 1
ATOM 621 N N . GLY A 1 84 ? 5.315 18.894 16.441 1.00 87.31 84 GLY A N 1
ATOM 622 C CA . GLY A 1 84 ? 4.842 20.094 17.139 1.00 87.31 84 GLY A CA 1
ATOM 623 C C . GLY A 1 84 ? 3.354 20.407 16.949 1.00 87.31 84 GLY A C 1
ATOM 624 O O . GLY A 1 84 ? 2.909 21.482 17.343 1.00 87.31 84 GLY A O 1
ATOM 625 N N . LYS A 1 85 ? 2.579 19.501 16.341 1.00 85.62 85 LYS A N 1
ATOM 626 C CA . LYS A 1 85 ? 1.134 19.644 16.138 1.00 85.62 85 LYS A CA 1
ATOM 627 C C . LYS A 1 85 ? 0.380 18.509 16.818 1.00 85.62 85 LYS A C 1
ATOM 629 O O . LYS A 1 85 ? 0.793 17.355 16.758 1.00 85.62 85 LYS A O 1
ATOM 634 N N . SER A 1 86 ? -0.771 18.826 17.397 1.00 88.31 86 SER A N 1
ATOM 635 C CA . SER A 1 86 ? -1.710 17.814 17.879 1.00 88.31 86 SER A CA 1
ATOM 636 C C . SER A 1 86 ? -2.499 17.243 16.703 1.00 88.31 86 SER A C 1
ATOM 638 O O . SER A 1 86 ? -3.180 17.980 15.992 1.00 88.31 86 SER A O 1
ATOM 640 N N . VAL A 1 87 ? -2.409 15.931 16.495 1.00 88.19 87 VAL A N 1
ATOM 641 C CA . VAL A 1 87 ? -3.116 15.197 15.440 1.00 88.19 87 VAL A CA 1
ATOM 642 C C . VAL A 1 87 ? -4.093 14.228 16.087 1.00 88.19 87 VAL A C 1
ATOM 644 O O . VAL A 1 87 ? -3.704 13.405 16.913 1.00 88.19 87 VAL A O 1
ATOM 647 N N . LYS A 1 88 ? -5.367 14.313 15.701 1.00 90.25 88 LYS A N 1
ATOM 648 C CA . LYS A 1 88 ? -6.392 13.346 16.097 1.00 90.25 88 LYS A CA 1
ATOM 649 C C . LYS A 1 88 ? -6.402 12.192 15.100 1.00 90.25 88 LYS A C 1
ATOM 651 O O . LYS A 1 88 ? -6.529 12.420 13.898 1.00 90.25 88 LYS A O 1
ATOM 656 N N . LEU A 1 89 ? -6.267 10.965 15.590 1.00 91.06 89 LEU A N 1
ATOM 657 C CA . LEU A 1 89 ? -6.297 9.781 14.741 1.00 91.06 89 LEU A CA 1
ATOM 658 C C . LEU A 1 89 ? -7.730 9.528 14.241 1.00 91.06 89 LEU A C 1
ATOM 660 O O . LEU A 1 89 ? -8.642 9.422 15.068 1.00 91.06 89 LEU A O 1
ATOM 664 N N . PRO A 1 90 ? -7.961 9.458 12.918 1.00 90.88 90 PRO A N 1
ATOM 665 C CA . PRO A 1 90 ? -9.285 9.187 12.378 1.00 90.88 90 PRO A CA 1
ATOM 666 C C . PRO A 1 90 ? -9.635 7.700 12.525 1.00 90.88 90 PRO A C 1
ATOM 668 O O . PRO A 1 90 ? -8.734 6.860 12.508 1.00 90.88 90 PRO A O 1
ATOM 671 N N . PRO A 1 91 ? -10.927 7.348 12.612 1.00 90.88 91 PRO A N 1
ATOM 672 C CA . PRO A 1 91 ? -11.332 5.962 12.452 1.00 90.88 91 PRO A CA 1
ATOM 673 C C . PRO A 1 91 ? -11.034 5.491 11.027 1.00 90.88 91 PRO A C 1
ATOM 675 O O . PRO A 1 91 ? -11.378 6.161 10.056 1.00 90.88 91 PRO A O 1
ATOM 678 N N . LEU A 1 92 ? -10.386 4.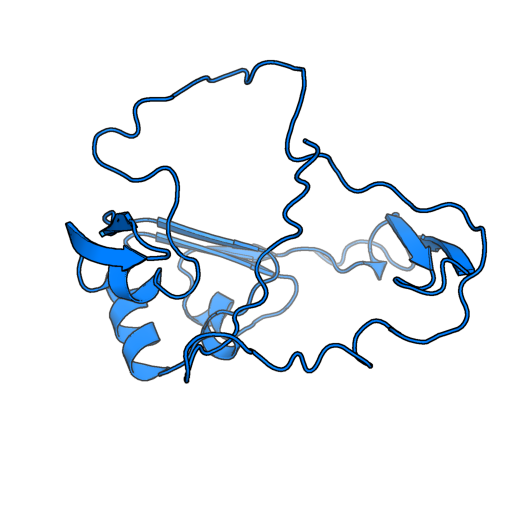336 10.899 1.00 91.50 92 LEU A N 1
ATOM 679 C CA . LEU A 1 92 ? -10.116 3.692 9.616 1.00 91.50 92 LEU A CA 1
ATOM 680 C C . LEU A 1 92 ? -10.987 2.443 9.509 1.00 91.50 92 LEU A C 1
ATOM 682 O O . LEU A 1 92 ? -10.931 1.579 10.378 1.00 91.50 92 LEU A O 1
ATOM 686 N N . LYS A 1 93 ? -11.806 2.379 8.457 1.00 91.44 93 LYS A N 1
ATOM 687 C CA . LYS A 1 93 ? -12.749 1.273 8.214 1.00 91.44 93 LYS A CA 1
ATOM 688 C C . LYS A 1 93 ? -12.330 0.396 7.043 1.00 91.44 93 LYS A C 1
ATOM 690 O O . LYS A 1 93 ? -12.464 -0.818 7.106 1.00 91.44 93 LYS A O 1
ATOM 695 N N . MET A 1 94 ? -11.792 1.016 5.997 1.00 94.19 94 MET A N 1
ATOM 696 C CA . MET A 1 94 ? -11.383 0.345 4.772 1.00 94.19 94 MET A CA 1
ATOM 697 C C . MET A 1 94 ? -9.939 0.701 4.430 1.00 94.19 94 MET A C 1
ATOM 699 O O . MET A 1 94 ? -9.524 1.848 4.604 1.00 94.19 94 MET A O 1
ATOM 703 N N . CYS A 1 95 ? -9.178 -0.275 3.938 1.00 93.56 95 CYS A N 1
ATOM 704 C CA . CYS A 1 95 ? -7.803 -0.085 3.484 1.00 93.56 95 CYS A CA 1
ATOM 705 C C . CYS A 1 95 ? -7.579 -0.741 2.118 1.00 93.56 95 CYS A C 1
ATOM 707 O O . CYS A 1 95 ? -8.002 -1.872 1.890 1.00 93.56 95 CYS A O 1
ATOM 709 N N . VAL A 1 96 ? -6.866 -0.041 1.232 1.00 95.50 96 VAL A N 1
ATOM 710 C CA . VAL A 1 96 ? -6.420 -0.566 -0.065 1.00 95.50 96 VAL A CA 1
ATOM 711 C C . VAL A 1 96 ? -4.897 -0.569 -0.086 1.00 95.50 96 VAL A C 1
ATOM 713 O O . VAL A 1 96 ? -4.264 0.474 0.080 1.00 95.50 96 VAL A O 1
ATOM 716 N N . PHE A 1 97 ? -4.305 -1.742 -0.288 1.00 94.50 97 PHE A N 1
ATOM 717 C CA . PHE A 1 97 ? -2.862 -1.931 -0.366 1.00 94.50 97 PHE A CA 1
ATOM 718 C C . PHE A 1 97 ? -2.476 -2.368 -1.774 1.00 94.50 97 PHE A C 1
ATOM 720 O O . PHE A 1 97 ? -2.874 -3.442 -2.205 1.00 94.50 97 PHE A O 1
ATOM 727 N N . ALA A 1 98 ? -1.675 -1.563 -2.471 1.00 94.81 98 ALA A N 1
ATOM 728 C CA . ALA A 1 98 ? -1.166 -1.888 -3.803 1.00 94.81 98 ALA A CA 1
ATOM 729 C C . ALA A 1 98 ? 0.366 -1.908 -3.801 1.00 94.81 98 ALA A C 1
ATOM 731 O O . ALA A 1 98 ? 0.994 -0.906 -3.456 1.00 94.81 98 ALA A O 1
ATOM 732 N N . GLY A 1 99 ? 0.971 -3.056 -4.128 1.00 87.00 99 GLY A N 1
ATOM 733 C CA . GLY A 1 99 ? 2.434 -3.219 -4.132 1.00 87.00 99 GLY A CA 1
ATOM 734 C C . GLY A 1 99 ? 3.092 -3.036 -2.754 1.00 87.00 99 GLY A C 1
ATOM 735 O O . GLY A 1 99 ? 4.251 -2.633 -2.648 1.00 87.00 99 GLY A O 1
ATOM 736 N N . THR A 1 100 ? 2.343 -3.281 -1.675 1.00 88.19 100 THR A N 1
ATOM 737 C CA . THR A 1 100 ? 2.782 -3.137 -0.280 1.00 88.19 100 THR A CA 1
ATOM 738 C C . THR A 1 100 ? 2.643 -4.454 0.459 1.00 88.19 100 THR A C 1
ATOM 740 O O . THR A 1 100 ? 1.585 -5.068 0.385 1.00 88.19 100 THR A O 1
ATOM 743 N N . ASN A 1 101 ? 3.584 -4.760 1.356 1.00 92.50 101 ASN A N 1
ATOM 744 C CA . ASN A 1 101 ? 3.358 -5.758 2.402 1.00 92.50 101 ASN A CA 1
ATOM 745 C C . ASN A 1 101 ? 3.482 -5.157 3.821 1.00 92.50 101 ASN A C 1
ATOM 747 O O . ASN A 1 101 ? 4.591 -5.092 4.362 1.00 92.50 101 ASN A O 1
ATOM 751 N N . PRO A 1 102 ? 2.382 -4.698 4.461 1.00 91.31 102 PRO A N 1
ATOM 752 C CA . PRO A 1 102 ? 2.438 -4.154 5.819 1.00 91.31 102 PRO A CA 1
ATOM 753 C C . PRO A 1 102 ? 2.813 -5.182 6.892 1.00 91.31 102 PRO A C 1
ATOM 755 O O . PRO A 1 102 ? 3.459 -4.806 7.863 1.00 91.31 102 PRO A O 1
ATOM 758 N N . PHE A 1 103 ? 2.493 -6.467 6.701 1.00 91.25 103 PHE A N 1
ATOM 759 C CA . PHE A 1 103 ? 2.874 -7.535 7.638 1.00 91.25 103 PHE A CA 1
ATOM 760 C C . PHE A 1 103 ? 4.390 -7.751 7.709 1.00 91.25 103 PHE A C 1
ATOM 762 O O . PHE A 1 103 ? 4.887 -8.262 8.706 1.00 91.25 103 PHE A O 1
ATOM 769 N N . HIS A 1 104 ? 5.121 -7.355 6.664 1.00 90.81 104 HIS A N 1
ATOM 770 C CA . HIS A 1 104 ? 6.581 -7.376 6.652 1.00 90.81 104 HIS A CA 1
ATOM 771 C C . HIS A 1 104 ? 7.198 -6.040 7.092 1.00 90.81 104 HIS A C 1
ATOM 773 O O . HIS A 1 104 ? 8.212 -6.022 7.783 1.00 90.81 104 HIS A O 1
ATOM 779 N N . ARG A 1 105 ? 6.608 -4.909 6.679 1.00 86.81 105 ARG A N 1
ATOM 780 C CA . ARG A 1 105 ? 7.193 -3.573 6.901 1.00 86.81 105 ARG A CA 1
ATOM 781 C C . ARG A 1 105 ? 6.877 -2.966 8.266 1.00 86.81 105 ARG A C 1
ATOM 783 O O . ARG A 1 105 ? 7.604 -2.079 8.708 1.00 86.81 105 ARG A O 1
ATOM 790 N N . HIS A 1 106 ? 5.780 -3.373 8.898 1.00 88.81 106 HIS A N 1
ATOM 791 C CA . HIS A 1 106 ? 5.319 -2.790 10.153 1.00 88.81 106 HIS A CA 1
ATOM 792 C C . HIS A 1 106 ? 5.656 -3.689 11.348 1.00 88.81 106 HIS A C 1
ATOM 794 O O . HIS A 1 106 ? 5.686 -4.913 11.237 1.00 88.81 106 HIS A O 1
ATOM 800 N N . GLN A 1 107 ? 5.956 -3.078 12.494 1.00 88.94 107 GLN A N 1
ATOM 801 C CA . GLN A 1 107 ? 6.391 -3.805 13.686 1.00 88.94 107 GLN A CA 1
ATOM 802 C C . GLN A 1 107 ? 5.206 -4.436 14.433 1.00 88.94 107 GLN A C 1
ATOM 804 O O . GLN A 1 107 ? 4.065 -4.010 14.285 1.00 88.94 107 GLN A O 1
ATOM 809 N N . GLN A 1 108 ? 5.510 -5.409 15.302 1.00 92.75 108 GLN A N 1
ATOM 810 C CA . GLN A 1 108 ? 4.548 -6.084 16.187 1.00 92.75 108 GLN A CA 1
ATOM 811 C C . GLN A 1 108 ? 3.416 -6.799 15.425 1.00 92.75 108 GLN A C 1
ATOM 813 O O . GLN A 1 108 ? 2.268 -6.363 15.414 1.00 92.75 108 GLN A O 1
ATOM 818 N N . ILE A 1 109 ? 3.730 -7.955 14.835 1.00 92.44 109 ILE A N 1
ATOM 819 C CA . ILE A 1 109 ? 2.803 -8.723 13.981 1.00 92.44 109 ILE A CA 1
ATOM 820 C C . ILE A 1 109 ? 1.481 -9.062 14.688 1.00 92.44 109 ILE A C 1
ATOM 822 O O . ILE A 1 109 ? 0.420 -8.924 14.087 1.00 92.44 109 ILE A O 1
ATOM 826 N N . ASN A 1 110 ? 1.509 -9.438 15.970 1.00 93.12 110 ASN A N 1
ATOM 827 C CA . ASN A 1 110 ? 0.279 -9.754 16.712 1.00 93.12 110 ASN A CA 1
ATOM 828 C C . ASN A 1 110 ? -0.667 -8.547 16.793 1.00 93.12 110 ASN A C 1
ATOM 830 O O . ASN A 1 110 ? -1.869 -8.683 16.586 1.00 93.12 110 ASN A O 1
ATOM 834 N N . ARG A 1 111 ? -0.106 -7.350 16.986 1.00 93.62 111 ARG A N 1
ATOM 835 C CA . ARG A 1 111 ? -0.858 -6.094 17.015 1.00 93.62 111 ARG A CA 1
ATOM 836 C C . ARG A 1 111 ? -1.450 -5.750 15.648 1.00 93.62 111 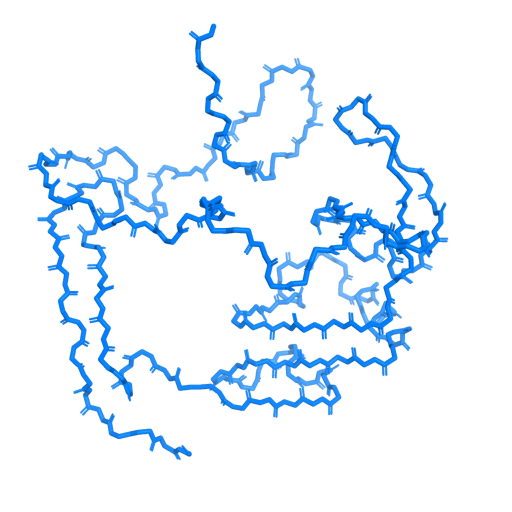ARG A C 1
ATOM 838 O O . ARG A 1 111 ? -2.569 -5.252 15.568 1.00 93.62 111 ARG A O 1
ATOM 845 N N . ILE A 1 112 ? -0.721 -6.050 14.571 1.00 93.88 112 ILE A N 1
ATOM 846 C CA . ILE A 1 112 ? -1.225 -5.916 13.197 1.00 93.88 112 ILE A CA 1
ATOM 847 C C . ILE A 1 112 ? -2.429 -6.831 12.994 1.00 93.88 112 ILE A C 1
ATOM 849 O O . ILE A 1 112 ? -3.440 -6.363 12.488 1.00 93.88 112 ILE A O 1
ATOM 853 N N . ILE A 1 113 ? -2.350 -8.098 13.415 1.00 93.38 113 ILE A N 1
ATOM 854 C CA . ILE A 1 113 ? -3.453 -9.065 13.289 1.00 93.38 113 ILE A CA 1
ATOM 855 C C . ILE A 1 113 ? -4.697 -8.577 14.045 1.00 93.38 113 ILE A C 1
ATOM 857 O O . ILE A 1 113 ? -5.805 -8.655 13.515 1.00 93.38 113 ILE A O 1
ATOM 861 N N . GLU A 1 114 ? -4.528 -8.047 15.258 1.00 93.50 114 GLU A N 1
ATOM 862 C CA . GLU A 1 114 ? -5.624 -7.450 16.031 1.00 93.50 114 GLU A CA 1
ATOM 863 C C . GLU A 1 114 ? -6.259 -6.256 15.311 1.00 93.50 114 GLU A C 1
ATOM 865 O O . GLU A 1 114 ? -7.483 -6.168 15.233 1.00 93.50 114 GLU A O 1
ATOM 870 N N . GLY A 1 115 ? -5.439 -5.357 14.759 1.00 92.94 115 GLY A N 1
ATOM 871 C CA . GLY A 1 115 ? -5.917 -4.212 13.986 1.00 92.94 115 GLY A CA 1
ATOM 872 C C . GLY A 1 115 ? -6.644 -4.640 12.713 1.00 92.94 115 GLY A C 1
ATOM 873 O O . GLY A 1 115 ? -7.734 -4.153 12.433 1.00 92.94 115 GLY A O 1
ATOM 874 N N . TRP A 1 116 ? -6.089 -5.607 11.982 1.00 93.44 116 TRP A N 1
ATOM 875 C CA . TRP A 1 116 ? -6.660 -6.119 10.735 1.00 93.44 116 TRP A CA 1
ATOM 876 C C . TRP A 1 116 ? -8.085 -6.640 10.921 1.00 93.44 116 TRP A C 1
ATOM 878 O O . TRP A 1 116 ? -8.943 -6.372 10.092 1.00 93.44 116 TRP A O 1
ATOM 888 N N . ARG A 1 117 ? -8.361 -7.313 12.045 1.00 92.25 117 ARG A N 1
ATOM 889 C CA . ARG A 1 117 ? -9.700 -7.826 12.382 1.00 92.25 117 ARG A CA 1
ATOM 890 C C . ARG A 1 117 ? -10.733 -6.739 12.694 1.00 92.25 117 ARG A C 1
ATOM 892 O O . ARG A 1 117 ? -11.919 -7.046 12.716 1.00 92.25 117 ARG A O 1
ATOM 899 N N . LYS A 1 118 ? -10.306 -5.507 12.995 1.00 94.50 118 LYS A N 1
ATOM 900 C CA . LYS A 1 118 ? -11.212 -4.369 13.233 1.00 94.50 118 LYS A CA 1
ATOM 901 C C . LYS A 1 118 ? -11.593 -3.631 11.950 1.00 94.50 118 LYS A C 1
ATOM 903 O O . LYS A 1 118 ? -12.528 -2.834 11.984 1.00 94.50 118 LYS A O 1
ATOM 908 N N . LEU A 1 119 ? -10.857 -3.839 10.859 1.00 94.75 119 LEU A N 1
ATOM 909 C CA . LEU A 1 119 ? -11.199 -3.258 9.567 1.00 94.75 119 LEU A CA 1
ATOM 910 C C . LEU A 1 119 ? -12.446 -3.951 9.012 1.00 94.75 119 LEU A C 1
ATOM 912 O O . LEU A 1 119 ? -12.614 -5.157 9.153 1.00 94.75 119 LEU A O 1
ATOM 916 N N . GLU A 1 120 ? -13.318 -3.169 8.384 1.00 96.25 120 GLU A N 1
ATOM 917 C CA . GLU A 1 120 ? -14.531 -3.665 7.729 1.00 96.25 120 GLU A CA 1
ATOM 918 C C . GLU A 1 120 ? -14.212 -4.231 6.341 1.00 96.25 120 GLU A C 1
ATOM 920 O O . GLU A 1 120 ? -14.924 -5.102 5.847 1.00 96.25 120 GLU A O 1
ATOM 925 N N . THR A 1 121 ? -13.175 -3.711 5.673 1.00 97.00 121 THR A N 1
ATOM 926 C CA . THR A 1 121 ? -12.762 -4.182 4.344 1.00 97.00 121 THR A CA 1
ATOM 927 C C . THR A 1 121 ? -11.281 -3.919 4.080 1.00 97.00 121 THR A C 1
ATOM 929 O O . THR A 1 121 ? -10.787 -2.796 4.221 1.00 97.00 121 THR A O 1
ATOM 932 N N . VAL A 1 122 ? -10.577 -4.939 3.605 1.00 96.38 122 VAL A N 1
ATOM 933 C CA . VAL A 1 122 ? -9.189 -4.874 3.158 1.00 96.38 122 VAL A CA 1
ATOM 934 C C . VAL A 1 122 ? -9.081 -5.385 1.728 1.00 96.38 122 VAL A C 1
ATOM 936 O O . VAL A 1 122 ? -9.397 -6.537 1.436 1.00 96.38 122 VAL A O 1
ATOM 939 N N . ILE A 1 123 ? -8.569 -4.529 0.844 1.00 97.44 123 ILE A N 1
ATOM 940 C CA . ILE A 1 123 ? -8.263 -4.879 -0.544 1.00 97.44 123 ILE A CA 1
ATOM 941 C C . ILE A 1 123 ? -6.748 -4.945 -0.715 1.00 97.44 123 ILE A C 1
ATOM 943 O O . ILE A 1 123 ? -6.042 -3.988 -0.385 1.00 97.44 123 ILE A O 1
ATOM 947 N N . ALA A 1 124 ? -6.251 -6.052 -1.261 1.00 96.88 124 ALA A N 1
ATOM 948 C CA . ALA A 1 124 ? -4.853 -6.218 -1.639 1.00 96.88 124 ALA A CA 1
ATOM 949 C C . ALA A 1 124 ?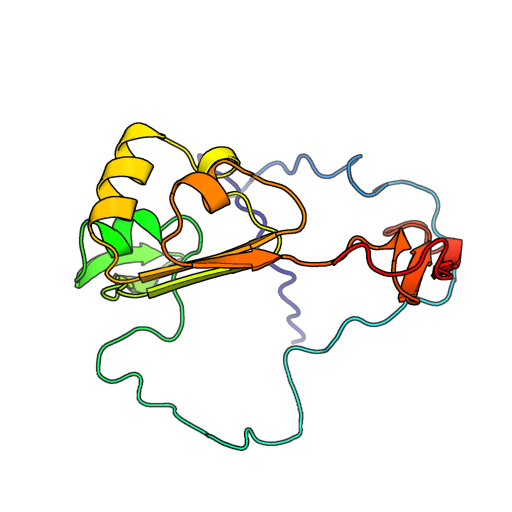 -4.720 -6.337 -3.163 1.00 96.88 124 ALA A C 1
ATOM 951 O O . ALA A 1 124 ? -5.419 -7.124 -3.795 1.00 96.88 124 ALA A O 1
ATOM 952 N N . ILE A 1 125 ? -3.815 -5.550 -3.741 1.00 96.94 125 ILE A N 1
ATOM 953 C CA . ILE A 1 125 ? -3.466 -5.559 -5.161 1.00 96.94 125 ILE A CA 1
ATOM 954 C C . ILE A 1 125 ? -1.994 -5.940 -5.265 1.00 96.94 125 ILE A C 1
ATOM 956 O O . ILE A 1 125 ? -1.108 -5.160 -4.890 1.00 96.94 125 ILE A O 1
ATOM 960 N N . ASP A 1 126 ? -1.741 -7.155 -5.733 1.00 95.31 126 ASP A N 1
ATOM 961 C CA . ASP A 1 126 ? -0.412 -7.756 -5.716 1.00 95.31 126 ASP A CA 1
ATOM 962 C C . ASP A 1 126 ? -0.266 -8.760 -6.869 1.00 95.31 126 ASP A C 1
ATOM 964 O O . ASP A 1 126 ? -1.248 -9.307 -7.374 1.00 95.31 126 ASP A O 1
ATOM 968 N N . ASN A 1 127 ? 0.971 -8.987 -7.301 1.00 94.44 127 ASN A N 1
ATOM 969 C CA . ASN A 1 127 ? 1.313 -10.024 -8.275 1.00 94.44 127 ASN A CA 1
ATOM 970 C C . ASN A 1 127 ? 1.719 -11.341 -7.592 1.00 94.44 127 ASN A C 1
ATOM 972 O O . ASN A 1 127 ? 1.885 -12.361 -8.260 1.00 94.44 127 ASN A O 1
ATOM 976 N N . GLN A 1 128 ? 1.892 -11.328 -6.266 1.00 93.69 128 GLN A N 1
ATOM 977 C CA . GLN A 1 128 ? 2.250 -12.489 -5.459 1.00 93.69 128 GLN A CA 1
ATOM 978 C C . GLN A 1 128 ? 1.267 -12.706 -4.308 1.00 93.69 128 GLN A C 1
ATOM 980 O O . GLN A 1 128 ? 0.697 -11.772 -3.749 1.00 93.69 128 GLN A O 1
ATOM 985 N N . TRP A 1 129 ? 1.127 -13.965 -3.885 1.00 95.12 129 TRP A N 1
ATOM 986 C CA . TRP A 1 129 ? 0.319 -14.350 -2.725 1.00 95.12 129 TRP A CA 1
ATOM 987 C C . TRP A 1 129 ? 1.040 -14.032 -1.402 1.00 95.12 129 TRP A C 1
ATOM 989 O O . TRP A 1 129 ? 1.503 -14.910 -0.672 1.00 95.12 129 TRP A O 1
ATOM 999 N N . THR A 1 130 ? 1.186 -12.738 -1.109 1.00 94.94 130 THR A N 1
ATOM 1000 C CA . THR A 1 130 ? 1.877 -12.230 0.083 1.00 94.94 130 THR A CA 1
ATOM 1001 C C . THR A 1 130 ? 1.055 -12.422 1.364 1.00 94.94 130 THR A C 1
ATOM 1003 O O . THR A 1 130 ? -0.143 -12.709 1.336 1.00 94.94 130 THR A O 1
ATOM 1006 N N . SER A 1 131 ? 1.681 -12.220 2.531 1.00 94.25 131 SER A N 1
ATOM 1007 C CA . SER A 1 131 ? 0.972 -12.215 3.821 1.00 94.25 131 SER A CA 1
ATOM 1008 C C . SER A 1 131 ? -0.168 -11.195 3.850 1.00 94.25 131 SER A C 1
ATOM 1010 O O . SER A 1 131 ? -1.208 -11.471 4.428 1.00 94.25 131 SER A O 1
ATOM 1012 N N . THR A 1 132 ? -0.021 -10.052 3.180 1.00 94.31 132 THR A N 1
ATOM 1013 C CA . THR A 1 132 ? -1.102 -9.065 3.042 1.00 94.31 132 THR A CA 1
ATOM 1014 C C . THR A 1 132 ? -2.283 -9.609 2.253 1.00 94.31 132 THR A C 1
ATOM 1016 O O . THR A 1 132 ? -3.408 -9.447 2.711 1.00 94.31 132 THR A O 1
ATOM 1019 N N . CYS A 1 133 ? -2.040 -10.312 1.143 1.00 95.31 133 CYS A N 1
ATOM 1020 C CA . CYS A 1 133 ? -3.101 -10.982 0.385 1.00 95.31 133 CYS A CA 1
ATOM 1021 C C . CYS A 1 133 ? -3.804 -12.056 1.221 1.00 95.31 133 CYS A C 1
ATOM 1023 O O . CYS A 1 133 ? -5.021 -12.177 1.177 1.00 95.31 133 CYS A O 1
ATOM 1025 N N . ARG A 1 134 ? -3.051 -12.788 2.052 1.00 94.88 134 ARG A N 1
ATOM 1026 C CA . ARG A 1 134 ? -3.604 -13.834 2.924 1.00 94.88 134 ARG A CA 1
ATOM 1027 C C . ARG A 1 134 ? -4.561 -13.325 3.999 1.00 94.88 134 ARG A C 1
ATOM 1029 O O . ARG A 1 134 ? -5.408 -14.090 4.448 1.00 94.88 134 ARG A O 1
ATOM 1036 N N . PHE A 1 135 ? -4.418 -12.073 4.417 1.00 94.25 135 PHE A N 1
ATOM 1037 C CA . PHE A 1 135 ? -5.295 -11.427 5.395 1.00 94.25 135 PHE A CA 1
ATOM 1038 C C . PHE A 1 135 ? -6.233 -10.386 4.753 1.00 94.25 135 PHE A C 1
ATOM 1040 O O . PHE A 1 135 ? -6.796 -9.568 5.475 1.00 94.25 135 PHE A O 1
ATOM 1047 N N . ALA A 1 136 ? -6.371 -10.362 3.424 1.00 95.94 136 ALA A N 1
ATOM 1048 C CA . ALA A 1 136 ? -7.279 -9.455 2.724 1.00 95.94 136 ALA A CA 1
ATOM 1049 C C . ALA A 1 136 ? -8.647 -10.106 2.477 1.00 95.94 136 ALA A C 1
ATOM 1051 O O . ALA A 1 136 ? -8.738 -11.323 2.322 1.00 95.94 136 ALA A O 1
ATOM 1052 N N . ASP A 1 137 ? -9.691 -9.282 2.386 1.00 97.06 137 ASP A N 1
ATOM 1053 C CA . ASP A 1 137 ? -11.041 -9.729 2.025 1.00 97.06 137 ASP A CA 1
ATOM 1054 C C . ASP A 1 137 ? -11.179 -9.895 0.507 1.00 97.06 137 ASP A C 1
ATOM 1056 O O . ASP A 1 137 ? -11.817 -10.828 0.024 1.00 97.06 137 ASP A O 1
ATOM 1060 N N . ILE A 1 138 ? -10.556 -8.989 -0.256 1.00 97.44 138 ILE A N 1
ATOM 1061 C CA . ILE A 1 138 ? -10.535 -9.009 -1.722 1.00 97.44 138 ILE A CA 1
ATOM 1062 C C . ILE A 1 138 ? -9.085 -8.931 -2.195 1.00 97.44 138 ILE A C 1
ATOM 1064 O O . ILE A 1 138 ? -8.341 -8.021 -1.816 1.00 97.44 138 ILE A O 1
ATOM 1068 N N . VAL A 1 139 ? -8.699 -9.862 -3.065 1.00 97.06 139 VAL A N 1
ATOM 1069 C CA . VAL A 1 139 ? -7.384 -9.882 -3.714 1.00 97.06 139 VAL A CA 1
ATOM 1070 C C . VAL A 1 139 ? -7.567 -9.646 -5.208 1.00 97.06 139 VAL A C 1
ATOM 1072 O O . VAL A 1 139 ? -8.287 -10.392 -5.869 1.00 97.06 139 VAL A O 1
ATOM 1075 N N . LEU A 1 140 ? -6.918 -8.607 -5.734 1.00 97.00 140 LEU A N 1
ATOM 1076 C CA . LEU A 1 140 ? -6.906 -8.279 -7.158 1.00 97.00 140 LEU A CA 1
ATOM 1077 C C . LEU A 1 140 ? -5.520 -8.605 -7.739 1.00 97.00 140 LEU A C 1
ATOM 1079 O O . LEU A 1 140 ? -4.532 -8.012 -7.291 1.00 97.00 140 LEU A O 1
ATOM 1083 N N . PRO A 1 141 ? -5.415 -9.527 -8.713 1.00 95.12 141 PRO A N 1
ATOM 1084 C CA . PRO A 1 141 ? -4.131 -9.884 -9.302 1.00 95.12 141 PRO A CA 1
ATOM 1085 C C . PRO A 1 141 ? -3.600 -8.741 -10.179 1.00 95.12 141 PRO A C 1
ATOM 1087 O O . PRO A 1 141 ? -4.327 -8.177 -10.998 1.00 95.12 141 PRO A O 1
ATOM 1090 N N . ALA A 1 142 ? -2.323 -8.394 -10.009 1.00 95.00 142 ALA A N 1
ATOM 1091 C CA . ALA A 1 142 ? -1.632 -7.372 -10.796 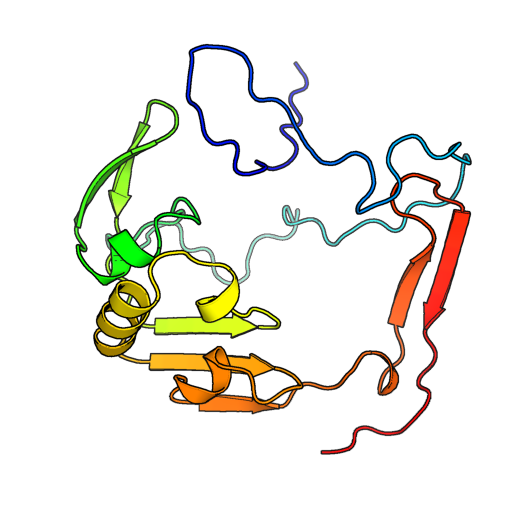1.00 95.00 142 ALA A CA 1
ATOM 1092 C C . ALA A 1 142 ? -0.471 -7.966 -11.594 1.00 95.00 142 ALA A C 1
ATOM 1094 O O . ALA A 1 142 ? 0.181 -8.905 -11.144 1.00 95.00 142 ALA A O 1
ATOM 1095 N N . THR A 1 143 ? -0.205 -7.440 -12.793 1.00 95.75 143 THR A N 1
ATOM 1096 C CA . THR A 1 143 ? 0.859 -7.964 -13.664 1.00 95.75 143 THR A CA 1
ATOM 1097 C C . THR A 1 143 ? 2.240 -7.509 -13.203 1.00 95.75 143 THR A C 1
ATOM 1099 O O . THR A 1 143 ? 2.434 -6.431 -12.626 1.00 95.75 143 THR A O 1
ATOM 1102 N N . THR A 1 144 ? 3.244 -8.328 -13.483 1.00 95.38 144 THR A N 1
ATOM 1103 C CA . THR A 1 144 ? 4.655 -7.985 -13.344 1.00 95.38 144 THR A CA 1
ATOM 1104 C C . THR A 1 144 ? 5.081 -6.949 -14.387 1.00 95.38 144 THR A C 1
ATOM 1106 O O . THR A 1 144 ? 4.431 -6.725 -15.409 1.00 95.38 144 THR A O 1
ATOM 1109 N N . GLN A 1 145 ? 6.232 -6.321 -14.152 1.00 94.25 145 GLN A N 1
ATOM 1110 C CA . GLN A 1 145 ? 6.830 -5.380 -15.102 1.00 94.25 145 GLN A CA 1
ATOM 1111 C C . GLN A 1 145 ? 7.234 -6.023 -16.443 1.00 94.25 145 GLN A C 1
ATOM 1113 O O . GLN A 1 145 ? 7.392 -5.314 -17.428 1.00 94.25 145 GLN A O 1
ATOM 1118 N N . PHE A 1 146 ? 7.401 -7.350 -16.495 1.00 95.50 146 PHE A N 1
ATOM 1119 C CA . PHE A 1 146 ? 7.785 -8.073 -17.713 1.00 95.50 146 PHE A CA 1
ATOM 1120 C C . PHE A 1 146 ? 6.593 -8.363 -18.634 1.00 95.50 146 PHE A C 1
ATOM 1122 O O . PHE A 1 146 ? 6.781 -8.754 -19.786 1.00 95.50 146 PHE A O 1
ATOM 1129 N N . GLU A 1 147 ? 5.373 -8.154 -18.141 1.00 97.12 147 GLU A N 1
ATOM 1130 C CA . GLU A 1 147 ? 4.123 -8.408 -18.861 1.00 97.12 147 GLU A CA 1
ATOM 1131 C C . GLU A 1 147 ? 3.536 -7.148 -19.512 1.00 97.12 147 GLU A C 1
ATOM 1133 O O . GLU A 1 147 ? 2.439 -7.190 -20.066 1.00 97.12 147 GLU A O 1
ATOM 1138 N N . ARG A 1 148 ? 4.247 -6.014 -19.460 1.00 95.62 148 ARG A N 1
ATOM 1139 C CA . ARG A 1 148 ? 3.812 -4.730 -20.030 1.00 95.62 148 ARG A CA 1
ATOM 1140 C C . ARG A 1 148 ? 4.987 -3.922 -20.573 1.00 95.62 148 ARG A C 1
ATOM 1142 O O . ARG A 1 148 ? 6.141 -4.250 -20.324 1.00 95.62 148 ARG A O 1
ATOM 1149 N N . ASN A 1 149 ? 4.671 -2.865 -21.317 1.00 96.38 149 ASN A N 1
ATOM 1150 C CA . ASN A 1 149 ? 5.656 -1.880 -21.752 1.00 96.38 149 ASN A CA 1
ATOM 1151 C C . ASN A 1 149 ? 5.705 -0.715 -20.756 1.00 96.38 149 ASN A C 1
ATOM 1153 O O . ASN A 1 149 ? 4.651 -0.225 -20.354 1.00 96.38 149 ASN A O 1
ATOM 1157 N N . ASP A 1 150 ? 6.906 -0.273 -20.389 1.00 93.81 150 ASP A N 1
ATOM 1158 C CA . ASP A 1 150 ? 7.125 0.837 -19.457 1.00 93.81 150 ASP A CA 1
ATOM 1159 C C . ASP A 1 150 ? 8.435 1.596 -19.763 1.00 93.81 150 ASP A C 1
ATOM 1161 O O . ASP A 1 150 ? 9.224 1.200 -20.630 1.00 93.81 150 ASP A O 1
ATOM 1165 N N . LEU A 1 151 ? 8.676 2.697 -19.054 1.00 91.00 151 LEU A N 1
ATOM 1166 C CA . LEU A 1 151 ? 9.900 3.499 -19.118 1.00 91.00 151 LEU A CA 1
ATOM 1167 C C . LEU A 1 151 ? 10.427 3.760 -17.706 1.00 91.00 151 LEU A C 1
ATOM 1169 O O . LEU A 1 151 ? 9.687 4.241 -16.854 1.00 91.00 151 LEU A O 1
ATOM 1173 N N . ASP A 1 152 ? 11.721 3.521 -17.482 1.00 88.62 152 ASP A N 1
ATOM 1174 C CA . ASP A 1 152 ? 12.357 3.752 -16.179 1.00 88.62 152 ASP A CA 1
ATOM 1175 C C . ASP A 1 152 ? 13.667 4.544 -16.296 1.00 88.62 152 ASP A C 1
ATOM 1177 O O . ASP A 1 152 ? 14.336 4.573 -17.337 1.00 88.62 152 ASP A O 1
ATOM 1181 N N . GLN A 1 153 ? 14.047 5.210 -15.208 1.00 87.06 153 GLN A N 1
ATOM 1182 C CA . GLN A 1 153 ? 15.300 5.934 -15.100 1.00 87.06 153 GLN A CA 1
ATOM 1183 C C . GLN A 1 153 ? 16.450 4.988 -14.744 1.00 87.06 153 GLN A C 1
ATOM 1185 O O . GLN A 1 153 ? 16.472 4.335 -13.702 1.00 87.06 153 GLN A O 1
ATOM 1190 N N . PHE A 1 154 ? 17.499 4.992 -15.566 1.00 85.50 154 PHE A N 1
ATOM 1191 C CA . PHE A 1 154 ? 18.693 4.210 -15.290 1.00 85.50 154 PHE A CA 1
ATOM 1192 C C . PHE A 1 154 ? 19.627 4.938 -14.326 1.00 85.50 154 PHE A C 1
ATOM 1194 O O . PHE A 1 154 ? 20.397 5.823 -14.712 1.00 85.50 154 PHE A O 1
ATOM 1201 N N . GLY A 1 155 ? 19.597 4.503 -13.068 1.00 81.00 155 GLY A N 1
ATOM 1202 C CA . GLY A 1 155 ? 20.474 4.996 -12.014 1.00 81.00 155 GLY A CA 1
ATOM 1203 C C . GLY A 1 155 ? 19.907 6.236 -11.333 1.00 81.00 155 GLY A C 1
ATOM 1204 O O . GLY A 1 155 ? 20.081 7.350 -11.817 1.00 81.00 155 GLY A O 1
ATOM 1205 N N . ASN A 1 156 ? 19.303 6.022 -10.164 1.00 77.94 156 ASN A N 1
ATOM 1206 C CA . ASN A 1 156 ? 18.595 7.033 -9.373 1.00 77.94 156 ASN A CA 1
ATOM 1207 C C . ASN A 1 156 ? 19.466 8.272 -9.051 1.00 77.94 156 ASN A C 1
ATOM 1209 O O . ASN A 1 156 ? 19.018 9.398 -9.224 1.00 77.94 156 ASN A O 1
ATOM 1213 N N . HIS A 1 157 ? 20.741 8.080 -8.678 1.00 77.81 157 HIS A N 1
ATOM 1214 C CA . HIS A 1 157 ? 21.684 9.197 -8.444 1.00 77.81 157 HIS A CA 1
ATOM 1215 C C . HIS A 1 157 ? 22.675 9.452 -9.576 1.00 77.81 157 HIS A C 1
ATOM 1217 O O . HIS A 1 157 ? 23.201 10.555 -9.711 1.00 77.81 157 HIS A O 1
ATOM 1223 N N . SER A 1 158 ? 22.977 8.431 -10.377 1.00 80.38 158 SER A N 1
ATOM 1224 C CA . SER A 1 158 ? 23.991 8.547 -11.429 1.00 80.38 158 SER A CA 1
ATOM 1225 C C . SER A 1 158 ? 23.441 9.140 -12.727 1.00 80.38 158 SER A C 1
ATOM 1227 O O . SER A 1 158 ? 24.231 9.609 -13.547 1.00 80.38 158 SER A O 1
ATOM 1229 N N . ASN A 1 159 ? 22.113 9.156 -12.908 1.00 81.94 159 ASN A N 1
ATOM 1230 C CA . ASN A 1 159 ? 21.427 9.673 -14.095 1.00 81.94 159 ASN A CA 1
ATOM 1231 C C . ASN A 1 159 ? 22.037 9.127 -15.395 1.00 81.94 159 ASN A C 1
ATOM 1233 O O . ASN A 1 159 ? 22.340 9.874 -16.330 1.00 81.94 159 ASN A O 1
ATOM 1237 N N . ARG A 1 160 ? 22.300 7.815 -15.440 1.00 82.38 160 ARG A N 1
ATOM 1238 C CA . ARG A 1 160 ? 23.055 7.194 -16.540 1.00 82.38 160 ARG A CA 1
ATOM 1239 C C . ARG A 1 160 ? 22.287 7.246 -17.853 1.00 82.38 160 ARG A C 1
ATOM 1241 O O . ARG A 1 160 ? 22.920 7.374 -18.902 1.00 82.38 160 ARG A O 1
ATOM 1248 N N . GLY A 1 161 ? 20.961 7.167 -17.792 1.00 87.06 161 GLY A N 1
ATOM 1249 C CA . GLY A 1 161 ? 20.084 7.267 -18.952 1.00 87.06 161 GLY A CA 1
ATOM 1250 C C . GLY A 1 161 ? 18.639 6.893 -18.635 1.00 87.06 161 GLY A C 1
ATOM 1251 O O . GLY A 1 161 ? 18.229 6.900 -17.478 1.00 87.06 161 GLY A O 1
ATOM 1252 N N . ILE A 1 162 ? 17.890 6.546 -19.679 1.00 89.25 162 ILE A N 1
ATOM 1253 C CA . ILE A 1 162 ? 16.516 6.033 -19.619 1.00 89.25 162 ILE A CA 1
ATOM 1254 C C . ILE A 1 162 ? 16.521 4.627 -20.219 1.00 89.25 162 ILE A C 1
ATOM 1256 O O . ILE A 1 162 ? 17.234 4.379 -21.195 1.00 89.25 162 ILE A O 1
ATOM 1260 N N . ILE A 1 163 ? 15.739 3.716 -19.646 1.00 91.00 163 ILE A N 1
ATOM 1261 C CA . ILE A 1 163 ? 15.544 2.357 -20.150 1.00 91.00 163 ILE A CA 1
ATOM 1262 C C . ILE A 1 163 ? 14.103 2.207 -20.627 1.00 91.00 163 ILE A C 1
ATOM 1264 O O . ILE A 1 163 ? 13.160 2.485 -19.892 1.00 91.00 163 ILE A O 1
ATOM 1268 N N . ALA A 1 164 ? 13.947 1.725 -21.861 1.00 93.38 164 ALA A N 1
ATOM 1269 C CA . ALA A 1 164 ? 12.672 1.231 -22.361 1.00 93.38 164 ALA A CA 1
ATOM 1270 C C . ALA A 1 164 ? 12.485 -0.221 -21.910 1.00 93.38 164 ALA A C 1
ATOM 1272 O O . ALA A 1 164 ? 13.229 -1.111 -22.332 1.00 93.38 164 ALA A O 1
ATOM 1273 N N . MET A 1 165 ? 11.493 -0.455 -21.059 1.00 95.69 165 MET A N 1
ATOM 1274 C CA . MET A 1 165 ? 11.119 -1.779 -20.582 1.00 95.69 165 MET A CA 1
ATOM 1275 C C . MET A 1 165 ? 10.093 -2.353 -21.550 1.00 95.69 165 MET A C 1
ATOM 1277 O O . MET A 1 165 ? 8.911 -2.034 -21.475 1.00 95.69 165 MET A O 1
ATOM 1281 N N . LYS A 1 166 ? 10.552 -3.152 -22.515 1.00 96.75 166 LYS A N 1
ATOM 1282 C CA . LYS A 1 166 ? 9.651 -3.822 -23.457 1.00 96.75 166 LYS A CA 1
ATOM 1283 C C . LYS A 1 166 ? 8.993 -5.027 -22.796 1.00 96.75 166 LYS A C 1
ATOM 1285 O O . LYS A 1 166 ? 9.651 -5.762 -22.061 1.00 96.75 166 LYS A O 1
ATOM 1290 N N . GLN A 1 167 ? 7.728 -5.248 -23.131 1.00 97.06 167 GLN A N 1
ATOM 1291 C CA . GLN A 1 167 ? 6.999 -6.448 -22.753 1.00 97.06 167 GLN A CA 1
ATOM 1292 C C . GLN A 1 167 ? 7.742 -7.692 -23.252 1.00 97.06 167 GLN A C 1
ATOM 1294 O O . GLN A 1 167 ? 8.076 -7.796 -24.433 1.00 97.06 167 GLN A O 1
ATOM 1299 N N . VAL A 1 168 ? 7.997 -8.628 -22.340 1.00 97.56 168 VAL A N 1
ATOM 1300 C CA . VAL A 1 168 ? 8.711 -9.881 -22.616 1.00 97.56 168 VAL A CA 1
ATOM 1301 C C . VAL A 1 168 ? 7.723 -11.013 -22.883 1.00 97.56 168 VAL A C 1
ATOM 1303 O O . VAL A 1 168 ? 7.940 -11.823 -23.779 1.00 97.56 168 VAL A O 1
ATOM 1306 N N . VAL A 1 169 ? 6.628 -11.057 -22.121 1.00 97.19 169 VAL A N 1
ATOM 1307 C CA . VAL A 1 169 ? 5.569 -12.070 -22.229 1.00 97.19 169 VAL A CA 1
ATOM 1308 C C . VAL A 1 169 ? 4.187 -11.424 -22.116 1.00 97.19 169 VAL A C 1
ATOM 1310 O O . VAL A 1 169 ? 4.048 -10.314 -21.601 1.00 97.19 169 VAL A O 1
ATOM 1313 N N . SER A 1 170 ? 3.145 -12.094 -22.605 1.00 96.81 170 SER A N 1
ATOM 1314 C CA . SER A 1 170 ? 1.754 -11.663 -22.394 1.00 96.81 170 SER A CA 1
ATOM 1315 C C . SER A 1 170 ? 1.343 -11.796 -20.915 1.00 96.81 170 SER A C 1
ATOM 1317 O O . SER A 1 170 ? 1.925 -12.635 -20.223 1.00 96.81 170 SER A O 1
ATOM 1319 N N . PRO A 1 171 ? 0.360 -11.012 -20.422 1.00 96.44 171 PRO A N 1
ATOM 1320 C CA . PRO A 1 171 ? -0.209 -11.201 -19.084 1.00 96.44 171 PRO A CA 1
ATOM 1321 C C . PRO A 1 171 ? -0.670 -12.643 -18.859 1.00 96.44 171 PRO A C 1
ATOM 1323 O O . PRO A 1 171 ? -1.284 -13.236 -19.745 1.00 96.44 171 PRO A O 1
ATOM 1326 N N . GLN A 1 172 ? -0.346 -13.214 -17.698 1.00 91.75 172 GLN A N 1
ATOM 1327 C CA . GLN A 1 172 ? -0.656 -14.615 -17.378 1.00 91.75 172 GLN A CA 1
ATOM 1328 C C . GLN A 1 172 ? -2.075 -14.845 -16.820 1.00 91.75 172 GLN A C 1
ATOM 1330 O O . GLN A 1 172 ? -2.439 -15.988 -16.544 1.00 91.75 172 GLN A O 1
ATOM 1335 N N . PHE A 1 173 ? -2.866 -13.786 -16.642 1.00 83.62 173 PHE A N 1
ATOM 1336 C CA . PHE A 1 173 ? -4.248 -13.808 -16.154 1.00 83.62 173 PHE A CA 1
ATOM 1337 C C . PHE A 1 173 ? -5.048 -12.638 -16.733 1.00 83.62 173 PHE A C 1
ATOM 1339 O O . PHE A 1 173 ? -4.419 -11.642 -17.168 1.00 83.62 173 PHE A O 1
#

InterPro domains:
  IPR006655 Molybdopterin oxidoreductase, prokaryotic, conserved site [PS00490] (130-147)
  IPR006656 Molybdopterin oxidoreductase [PF00384] (25-173)
  IPR050612 Prokaryotic Molybdopterin Oxidoreductases [PTHR43742] (17-173)